Protein AF-A0AAV3HS51-F1 (afdb_monomer_lite)

Secondary structure (DSSP, 8-state):
--HHHHHHHHSSSSPPPHHHHHHHHHHHTTSS---GGGTT-EEETTTTEEE-TTS-EE-HHHHHHHHHHHHHHHHHHHHH---SSPPP-PPPPPPPSSSSGGG-SPPP---GGG---

pLDDT: mean 76.52, std 11.79, range [48.28, 93.56]

Structure (mmCIF, N/CA/C/O backbone):
data_AF-A0AAV3HS51-F1
#
_entry.id   AF-A0AAV3HS51-F1
#
loop_
_atom_site.group_PDB
_atom_site.id
_atom_site.type_symbol
_atom_site.label_atom_id
_atom_site.label_alt_id
_atom_site.label_comp_id
_atom_site.label_asym_id
_atom_site.label_entity_id
_atom_site.label_seq_id
_atom_site.pdbx_PDB_ins_code
_atom_site.Cartn_x
_atom_site.Cartn_y
_atom_site.Cartn_z
_atom_site.occupancy
_atom_site.B_iso_or_equiv
_atom_site.auth_seq_id
_atom_site.auth_comp_id
_atom_site.auth_asym_id
_atom_site.auth_atom_id
_atom_site.pdbx_PDB_model_num
ATOM 1 N N . MET A 1 1 ? 5.947 -5.827 -21.860 1.00 58.22 1 MET A N 1
ATOM 2 C CA . MET A 1 1 ? 6.726 -7.041 -22.194 1.00 58.22 1 MET A CA 1
ATOM 3 C C . MET A 1 1 ? 5.788 -8.033 -22.849 1.00 58.22 1 MET A C 1
ATOM 5 O O . MET A 1 1 ? 4.728 -8.274 -22.288 1.00 58.22 1 MET A O 1
ATOM 9 N N . SER A 1 2 ? 6.119 -8.559 -24.026 1.00 73.75 2 SER A N 1
ATOM 10 C CA . SER A 1 2 ? 5.276 -9.558 -24.689 1.00 73.75 2 SER A CA 1
ATOM 11 C C . SER A 1 2 ? 5.680 -10.971 -24.243 1.00 73.75 2 SER A C 1
ATOM 13 O O . SER A 1 2 ? 6.845 -11.227 -23.932 1.00 73.75 2 SER A O 1
ATOM 15 N N . LYS A 1 3 ? 4.716 -11.901 -24.206 1.00 71.94 3 LYS A N 1
ATOM 16 C CA . LYS A 1 3 ? 4.942 -13.328 -23.895 1.00 71.94 3 LYS A CA 1
ATOM 17 C C . LYS A 1 3 ? 6.115 -13.955 -24.689 1.00 71.94 3 LYS A C 1
ATOM 19 O O . LYS A 1 3 ? 6.907 -14.660 -24.066 1.00 71.94 3 LYS A O 1
ATOM 24 N N . PRO A 1 4 ? 6.279 -13.665 -26.000 1.00 82.19 4 PRO A N 1
ATOM 25 C CA . PRO A 1 4 ? 7.394 -14.158 -26.816 1.00 82.19 4 PRO A CA 1
ATOM 26 C C . PRO A 1 4 ? 8.779 -13.687 -26.355 1.00 82.19 4 PRO A C 1
ATOM 28 O O . PRO A 1 4 ? 9.752 -14.423 -26.460 1.00 82.19 4 PRO A O 1
ATOM 31 N N . THR A 1 5 ? 8.894 -12.459 -25.841 1.00 75.56 5 THR A N 1
ATOM 32 C CA . THR A 1 5 ? 10.181 -11.928 -25.361 1.00 75.56 5 THR A CA 1
ATOM 33 C C . THR A 1 5 ? 10.654 -12.664 -24.112 1.00 75.56 5 THR A C 1
ATOM 35 O O . THR A 1 5 ? 11.838 -12.942 -23.980 1.00 75.56 5 THR A O 1
ATOM 38 N N . ILE A 1 6 ? 9.727 -13.023 -23.220 1.00 71.44 6 ILE A N 1
ATOM 39 C CA . ILE A 1 6 ? 10.040 -13.772 -21.996 1.00 71.44 6 ILE A CA 1
ATOM 40 C C . ILE A 1 6 ? 10.466 -15.205 -22.336 1.00 71.44 6 ILE A C 1
ATOM 42 O O . ILE A 1 6 ? 11.397 -15.722 -21.736 1.00 71.44 6 ILE A O 1
ATOM 46 N N . THR A 1 7 ? 9.822 -15.841 -23.316 1.00 80.12 7 THR A N 1
ATOM 47 C CA . THR A 1 7 ? 10.186 -17.204 -23.744 1.00 80.12 7 THR A CA 1
ATOM 48 C C . THR A 1 7 ? 11.588 -17.248 -24.344 1.00 80.12 7 THR A C 1
ATOM 50 O O . THR A 1 7 ? 12.381 -18.077 -23.916 1.00 80.12 7 THR A O 1
ATOM 53 N N . ARG A 1 8 ? 11.933 -16.277 -25.202 1.00 81.81 8 ARG A N 1
ATOM 54 C CA . ARG A 1 8 ? 13.279 -16.139 -25.794 1.00 81.81 8 ARG A CA 1
ATOM 55 C C . ARG A 1 8 ? 14.405 -15.882 -24.786 1.00 81.81 8 ARG A C 1
ATOM 57 O O . ARG A 1 8 ? 15.582 -16.095 -25.056 1.00 81.81 8 ARG A O 1
ATOM 64 N N . TRP A 1 9 ? 14.053 -15.331 -23.632 1.00 80.88 9 TRP A N 1
ATOM 65 C CA . TRP A 1 9 ? 14.985 -15.152 -22.524 1.00 80.88 9 TRP A CA 1
ATOM 66 C C . TRP A 1 9 ? 15.202 -16.444 -21.743 1.00 80.88 9 TRP A C 1
ATOM 68 O O . TRP A 1 9 ? 16.316 -16.710 -21.309 1.00 80.88 9 TRP A O 1
ATOM 78 N N . LEU A 1 10 ? 14.144 -17.237 -21.563 1.00 76.50 10 LEU A N 1
ATOM 79 C CA . LEU A 1 10 ? 14.194 -18.494 -20.817 1.00 76.50 10 LEU A CA 1
ATOM 80 C C . LEU A 1 10 ? 14.862 -19.625 -21.608 1.00 76.50 10 LEU A C 1
ATOM 82 O O . LEU A 1 10 ? 15.508 -20.474 -21.007 1.00 76.50 10 LEU A O 1
ATOM 86 N N . ASP A 1 11 ? 14.718 -19.634 -22.933 1.00 86.12 11 ASP A N 1
ATOM 87 C CA . ASP A 1 11 ? 15.354 -20.620 -23.818 1.00 86.12 11 ASP A CA 1
ATOM 88 C C . ASP A 1 11 ? 16.793 -20.243 -24.231 1.00 86.12 11 ASP A C 1
ATOM 90 O O . ASP A 1 11 ? 17.473 -21.026 -24.892 1.00 86.12 11 ASP A O 1
ATOM 94 N N . GLY A 1 12 ? 17.270 -19.057 -23.832 1.00 82.12 12 GLY A N 1
ATOM 95 C CA . GLY A 1 12 ? 18.621 -18.570 -24.110 1.00 82.12 12 GLY A CA 1
ATOM 96 C C . GLY A 1 12 ? 18.842 -18.033 -25.527 1.00 82.12 12 GLY A C 1
ATOM 97 O O . GLY A 1 12 ? 19.973 -17.687 -25.866 1.00 82.12 12 GLY A O 1
ATOM 98 N N . THR A 1 13 ? 17.799 -17.917 -26.358 1.00 88.56 13 THR A N 1
ATOM 99 C CA . THR A 1 13 ? 17.930 -17.370 -27.723 1.00 88.56 13 THR A CA 1
ATOM 100 C C . THR A 1 13 ? 18.296 -15.889 -27.746 1.00 88.56 13 THR A C 1
ATOM 102 O O . THR A 1 13 ? 18.899 -15.419 -28.712 1.00 88.56 13 THR A O 1
ATOM 105 N N . VAL A 1 14 ? 17.942 -15.132 -26.704 1.00 85.06 14 VAL A N 1
ATOM 106 C CA . VAL A 1 14 ? 18.283 -13.711 -26.568 1.00 85.06 14 VAL A CA 1
ATOM 107 C C . VAL A 1 14 ? 18.781 -13.441 -25.146 1.00 85.06 14 VAL A C 1
ATOM 109 O O . VAL A 1 14 ? 18.141 -13.892 -24.194 1.00 85.06 14 VAL A O 1
ATOM 112 N N . PRO A 1 15 ? 19.867 -12.664 -24.960 1.00 81.25 15 PRO A N 1
ATOM 113 C CA . PRO A 1 15 ? 20.322 -12.288 -23.627 1.00 81.25 15 PRO A CA 1
ATOM 114 C C . PRO A 1 15 ? 19.222 -11.546 -22.859 1.00 81.25 15 PRO A C 1
ATOM 116 O O . PRO A 1 15 ? 18.531 -10.673 -23.400 1.00 81.25 15 PRO A O 1
ATOM 119 N N . ILE A 1 16 ? 19.065 -11.902 -21.582 1.00 81.44 16 ILE A N 1
ATOM 120 C CA . ILE A 1 16 ? 18.091 -11.278 -20.686 1.00 81.44 16 ILE A CA 1
ATOM 121 C C . ILE A 1 16 ? 18.402 -9.784 -20.585 1.00 81.44 16 ILE A C 1
ATOM 123 O O . ILE A 1 16 ? 19.555 -9.371 -20.463 1.00 81.44 16 ILE A O 1
ATOM 127 N N . ASN A 1 17 ? 17.363 -8.947 -20.624 1.00 81.69 17 ASN A N 1
ATOM 128 C CA . ASN A 1 17 ? 17.537 -7.529 -20.332 1.00 81.69 17 ASN A CA 1
ATOM 129 C C . ASN A 1 17 ? 18.096 -7.383 -18.899 1.00 81.69 17 ASN A C 1
ATOM 131 O O . ASN A 1 17 ? 17.424 -7.829 -17.967 1.00 81.69 17 ASN A O 1
ATOM 135 N N . PRO A 1 18 ? 19.240 -6.708 -18.685 1.00 80.69 18 PRO A N 1
ATOM 136 C CA . PRO A 1 18 ? 19.863 -6.583 -17.362 1.00 80.69 18 PRO A CA 1
ATOM 137 C C . PRO A 1 18 ? 18.922 -6.035 -16.276 1.00 80.69 18 PRO A C 1
ATOM 139 O O . PRO A 1 18 ? 19.025 -6.379 -15.100 1.00 80.69 18 PRO A O 1
ATOM 142 N N . MET A 1 19 ? 17.957 -5.191 -16.657 1.00 76.56 19 MET A N 1
ATOM 143 C CA . MET A 1 19 ? 16.941 -4.667 -15.743 1.00 76.56 19 MET A CA 1
ATOM 144 C C . MET A 1 19 ? 15.908 -5.733 -15.351 1.00 76.56 19 MET A C 1
ATOM 146 O O . MET A 1 19 ? 15.463 -5.773 -14.206 1.00 76.56 19 MET A O 1
ATOM 150 N N . ALA A 1 20 ? 15.548 -6.615 -16.285 1.00 75.25 20 ALA A N 1
ATOM 151 C CA . ALA A 1 20 ? 14.661 -7.742 -16.024 1.00 75.25 20 ALA A CA 1
ATOM 152 C C . ALA A 1 20 ? 15.348 -8.821 -15.180 1.00 75.25 20 ALA A C 1
ATOM 154 O O . ALA A 1 20 ? 14.719 -9.358 -14.276 1.00 75.25 20 ALA A O 1
ATOM 155 N N . GLU A 1 21 ? 16.635 -9.082 -15.412 1.00 78.12 21 GLU A N 1
ATOM 156 C CA . GLU A 1 21 ? 17.452 -9.964 -14.573 1.00 78.12 21 GLU A CA 1
ATOM 157 C C . GLU A 1 21 ? 17.515 -9.448 -13.133 1.00 78.12 21 GLU A C 1
ATOM 159 O O . GLU A 1 21 ? 17.222 -10.182 -12.193 1.00 78.12 21 GLU A O 1
ATOM 164 N N . LYS A 1 22 ? 17.778 -8.146 -12.955 1.00 76.06 22 LYS A N 1
ATOM 165 C CA . LYS A 1 22 ? 17.780 -7.507 -11.635 1.00 76.06 22 LYS A CA 1
ATOM 166 C C . LYS A 1 22 ? 16.416 -7.592 -10.945 1.00 76.06 22 LYS A C 1
ATOM 168 O O . LYS A 1 22 ? 16.357 -7.884 -9.755 1.00 76.06 22 LYS A O 1
ATOM 173 N N . LEU A 1 23 ? 15.317 -7.370 -11.670 1.00 69.38 23 LEU A N 1
ATOM 174 C CA . LEU A 1 23 ? 13.960 -7.519 -11.128 1.00 69.38 23 LEU A CA 1
ATOM 175 C C . LEU A 1 23 ? 13.628 -8.977 -10.785 1.00 69.38 23 LEU A C 1
ATOM 177 O O . LEU A 1 23 ? 12.986 -9.221 -9.765 1.00 69.38 23 LEU A O 1
ATOM 181 N N . MET A 1 24 ? 14.078 -9.941 -11.594 1.00 68.00 24 MET A N 1
ATOM 182 C CA . MET A 1 24 ? 13.931 -11.365 -11.291 1.00 68.00 24 MET A CA 1
ATOM 183 C C . MET A 1 24 ? 14.744 -11.765 -10.065 1.00 68.00 24 MET A C 1
ATOM 185 O O . MET A 1 24 ? 14.196 -12.465 -9.227 1.00 68.00 24 MET A O 1
ATOM 189 N N . LEU A 1 25 ? 15.972 -11.263 -9.906 1.00 67.19 25 LEU A N 1
ATOM 190 C CA . LEU A 1 25 ? 16.796 -11.468 -8.712 1.00 67.19 25 LEU A CA 1
ATOM 191 C C . LEU A 1 25 ? 16.141 -10.874 -7.461 1.00 67.19 25 LEU A C 1
ATOM 193 O O . LEU A 1 25 ? 16.011 -11.553 -6.451 1.00 67.19 25 LEU A O 1
ATOM 197 N N . ILE A 1 26 ? 15.660 -9.630 -7.525 1.00 65.75 26 ILE A N 1
ATOM 198 C CA . ILE A 1 26 ? 14.923 -8.986 -6.422 1.00 65.75 26 ILE A CA 1
ATOM 199 C C . ILE A 1 26 ? 13.674 -9.810 -6.064 1.00 65.75 26 ILE A C 1
ATOM 201 O O . ILE A 1 26 ? 13.380 -10.021 -4.888 1.00 65.75 26 ILE A O 1
ATOM 205 N N . LYS A 1 27 ? 12.959 -10.329 -7.068 1.00 64.56 27 LYS A N 1
ATOM 206 C CA . LYS A 1 27 ? 11.781 -11.180 -6.872 1.00 64.56 27 LYS A CA 1
ATOM 207 C C . LYS A 1 27 ? 12.119 -12.572 -6.331 1.00 64.56 27 LYS A C 1
ATOM 209 O O . LYS A 1 27 ? 11.400 -13.059 -5.464 1.00 64.56 27 LYS A O 1
ATOM 214 N N . SER A 1 28 ? 13.183 -13.219 -6.802 1.00 59.75 28 SER A N 1
ATOM 215 C CA . SER A 1 28 ? 13.601 -14.553 -6.351 1.00 59.75 28 SER A CA 1
ATOM 216 C C . SER A 1 28 ? 14.199 -14.520 -4.948 1.00 59.75 28 SER A C 1
ATOM 218 O O . SER A 1 28 ? 13.997 -15.452 -4.180 1.00 59.75 28 SER A O 1
ATOM 220 N N . LEU A 1 29 ? 14.876 -13.425 -4.592 1.00 61.41 29 LEU A N 1
ATOM 221 C CA . LEU A 1 29 ? 15.407 -13.165 -3.252 1.00 61.41 29 LEU A CA 1
ATOM 222 C C . LEU A 1 29 ? 14.325 -12.711 -2.253 1.00 61.41 29 LEU A C 1
ATOM 224 O O . LEU A 1 29 ? 14.630 -12.483 -1.088 1.00 61.41 29 LEU A O 1
ATOM 228 N N . GLY A 1 30 ? 13.066 -12.570 -2.687 1.00 51.00 30 GLY A N 1
ATOM 229 C CA . GLY A 1 30 ? 11.940 -12.225 -1.813 1.00 51.00 30 GLY A CA 1
ATOM 230 C C . GLY A 1 30 ? 11.834 -10.743 -1.438 1.00 51.00 30 GLY A C 1
ATOM 231 O O . GLY A 1 30 ? 11.005 -10.390 -0.604 1.00 51.00 30 GLY A O 1
ATOM 232 N N . TYR A 1 31 ? 12.618 -9.860 -2.067 1.00 57.69 31 TYR A N 1
ATOM 233 C CA . TYR A 1 31 ? 12.493 -8.405 -1.890 1.00 57.69 31 TYR A CA 1
ATOM 234 C C . TYR A 1 31 ? 11.231 -7.834 -2.554 1.00 57.69 31 TYR A C 1
ATOM 236 O O . TYR A 1 31 ? 10.763 -6.763 -2.175 1.00 57.69 31 TYR A O 1
ATOM 244 N N . LEU A 1 32 ? 10.661 -8.551 -3.529 1.00 58.06 32 LEU A N 1
ATOM 245 C CA . LEU A 1 32 ? 9.282 -8.357 -3.980 1.00 58.06 32 LEU A CA 1
ATOM 246 C C . LEU A 1 32 ? 8.403 -9.452 -3.361 1.00 58.06 32 LEU A C 1
ATOM 248 O O . LEU A 1 32 ? 8.800 -10.620 -3.396 1.00 58.06 32 LEU A O 1
ATOM 252 N N . PRO A 1 33 ? 7.206 -9.129 -2.841 1.00 55.56 33 PRO A N 1
ATOM 253 C CA . PRO A 1 33 ? 6.341 -10.145 -2.265 1.00 55.56 33 PRO A CA 1
ATOM 254 C C . PRO A 1 33 ? 5.901 -11.143 -3.348 1.00 55.56 33 PRO A C 1
ATOM 256 O O . PRO A 1 33 ? 5.105 -10.813 -4.223 1.00 55.56 33 PRO A O 1
ATOM 259 N N . ASN A 1 34 ? 6.386 -12.387 -3.277 1.00 57.59 34 ASN A N 1
ATOM 260 C CA . ASN A 1 34 ? 5.822 -13.531 -4.020 1.00 57.59 34 ASN A CA 1
ATOM 261 C C . ASN A 1 34 ? 4.561 -14.093 -3.346 1.00 57.59 34 ASN A C 1
ATOM 263 O O . ASN A 1 34 ? 4.070 -15.164 -3.693 1.00 57.59 34 ASN A O 1
ATOM 267 N N . ASP A 1 35 ? 4.059 -13.379 -2.350 1.00 67.69 35 ASP A N 1
ATOM 268 C CA . ASP A 1 35 ? 2.955 -13.802 -1.523 1.00 67.69 35 ASP A CA 1
ATOM 269 C C . ASP A 1 35 ? 1.626 -13.383 -2.165 1.00 67.69 35 ASP A C 1
ATOM 271 O O . ASP A 1 35 ? 1.383 -12.202 -2.428 1.00 67.69 35 ASP A O 1
ATOM 275 N N . LEU A 1 36 ? 0.754 -14.370 -2.392 1.00 71.56 36 LEU A N 1
ATOM 276 C CA . LEU A 1 36 ? -0.597 -14.206 -2.940 1.00 71.56 36 LEU A CA 1
ATOM 277 C C . LEU A 1 36 ? -1.428 -13.159 -2.186 1.00 71.56 36 LEU A C 1
ATOM 279 O O . LEU A 1 36 ? -2.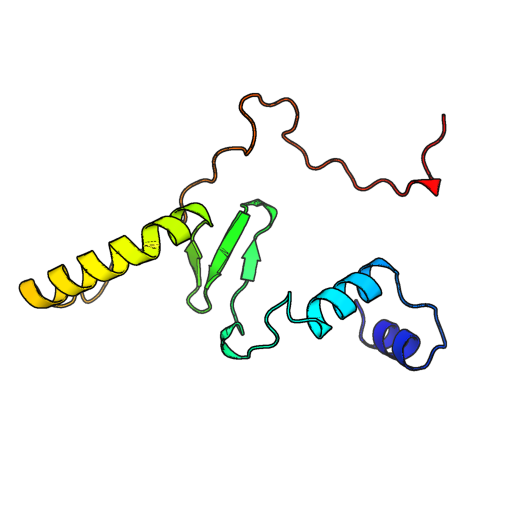325 -12.562 -2.781 1.00 71.56 36 LEU A O 1
ATOM 283 N N . ARG A 1 37 ? -1.122 -12.882 -0.912 1.00 71.50 37 ARG A N 1
ATOM 284 C CA . ARG A 1 37 ? -1.776 -11.832 -0.116 1.00 71.50 37 ARG A CA 1
ATOM 285 C C . ARG A 1 37 ? -1.587 -10.424 -0.692 1.00 71.50 37 ARG A C 1
ATOM 287 O O . ARG A 1 37 ? -2.432 -9.565 -0.461 1.00 71.50 37 ARG A O 1
ATOM 294 N N . TRP A 1 38 ? -0.534 -10.196 -1.478 1.00 71.38 38 TRP A N 1
ATOM 295 C CA . TRP A 1 38 ? -0.289 -8.928 -2.176 1.00 71.38 38 TRP A CA 1
ATOM 296 C C . TRP A 1 38 ? -1.002 -8.835 -3.529 1.00 71.38 38 TRP A C 1
ATOM 298 O O . TRP A 1 38 ? -0.960 -7.798 -4.191 1.00 71.38 38 TRP A O 1
ATOM 308 N N . SER A 1 39 ? -1.696 -9.896 -3.947 1.00 76.94 39 SER A N 1
ATOM 309 C CA . SER A 1 39 ? -2.475 -9.900 -5.181 1.00 76.94 39 SER A CA 1
ATOM 310 C C . SER A 1 39 ? -3.563 -8.819 -5.159 1.00 76.94 39 SER A C 1
ATOM 312 O O . SER A 1 39 ? -4.399 -8.754 -4.255 1.00 76.94 39 SER A O 1
ATOM 314 N N . GLY A 1 40 ? -3.561 -7.966 -6.185 1.00 78.19 40 GLY A N 1
ATOM 315 C CA . GLY A 1 40 ? -4.488 -6.841 -6.324 1.00 78.19 40 GLY A CA 1
ATOM 316 C C . GLY A 1 40 ? -4.025 -5.538 -5.671 1.00 78.19 40 GLY A C 1
ATOM 317 O O . GLY A 1 40 ? -4.655 -4.512 -5.913 1.00 78.19 40 GLY A O 1
ATOM 318 N N . PHE A 1 41 ? -2.923 -5.538 -4.913 1.00 83.50 41 PHE A N 1
ATOM 319 C CA . PHE A 1 41 ? -2.267 -4.293 -4.515 1.00 83.50 41 PHE A CA 1
ATOM 320 C C . PHE A 1 41 ? -1.502 -3.698 -5.701 1.00 83.50 41 PHE A C 1
ATOM 322 O O . PHE A 1 41 ? -0.919 -4.418 -6.514 1.00 83.50 41 PHE A O 1
ATOM 329 N N . ARG A 1 42 ? -1.503 -2.369 -5.809 1.00 82.12 42 ARG A N 1
ATOM 330 C CA . ARG A 1 42 ? -0.800 -1.617 -6.857 1.00 82.12 42 ARG A CA 1
ATOM 331 C C . ARG A 1 42 ? 0.034 -0.510 -6.224 1.00 82.12 42 ARG A C 1
ATOM 333 O O . ARG A 1 42 ? -0.335 0.025 -5.187 1.00 82.12 42 ARG A O 1
ATOM 340 N N . VAL A 1 43 ? 1.135 -0.135 -6.865 1.00 81.75 43 VAL A N 1
ATOM 341 C CA . VAL A 1 43 ? 1.955 1.012 -6.452 1.00 81.75 43 VAL A CA 1
ATOM 342 C C . VAL A 1 43 ? 1.851 2.087 -7.526 1.00 81.75 43 VAL A C 1
ATOM 344 O O . VAL A 1 43 ? 2.075 1.813 -8.704 1.00 81.75 43 VAL A O 1
ATOM 347 N N . CYS A 1 44 ? 1.496 3.311 -7.134 1.00 79.06 44 CYS A N 1
ATOM 348 C CA . CYS A 1 44 ? 1.521 4.466 -8.026 1.00 79.06 44 CYS A CA 1
ATOM 349 C C . CYS A 1 44 ? 2.810 5.252 -7.784 1.00 79.06 44 CYS A C 1
ATOM 351 O O . CYS A 1 44 ? 2.874 6.093 -6.889 1.00 79.06 44 CYS A O 1
ATOM 353 N N . GLU A 1 45 ? 3.833 4.997 -8.599 1.00 72.31 45 GLU A N 1
ATOM 354 C CA . GLU A 1 45 ? 5.156 5.621 -8.449 1.00 72.31 45 GLU A CA 1
ATOM 355 C C . GLU A 1 45 ? 5.107 7.152 -8.555 1.00 72.31 45 GLU A C 1
ATOM 357 O O . GLU A 1 45 ? 5.773 7.842 -7.791 1.00 72.31 45 GLU A O 1
ATOM 362 N N . LYS A 1 46 ? 4.251 7.700 -9.433 1.00 77.56 46 LYS A N 1
ATOM 363 C CA . LYS A 1 46 ? 4.101 9.157 -9.614 1.00 77.56 46 LYS A CA 1
ATOM 364 C C . LYS A 1 46 ? 3.643 9.880 -8.346 1.00 77.56 46 LYS A C 1
ATOM 366 O O . LYS A 1 46 ? 4.031 11.019 -8.122 1.00 77.56 46 LYS A O 1
ATOM 371 N N . ARG A 1 47 ? 2.788 9.232 -7.552 1.00 78.31 47 ARG A N 1
ATOM 372 C CA . ARG A 1 47 ? 2.217 9.779 -6.309 1.00 78.31 47 ARG A CA 1
ATOM 373 C C . ARG A 1 47 ? 2.901 9.209 -5.059 1.00 78.31 47 ARG A C 1
ATOM 375 O O . ARG A 1 47 ? 2.642 9.680 -3.956 1.00 78.31 47 ARG A O 1
ATOM 382 N N . ALA A 1 48 ? 3.776 8.216 -5.231 1.00 80.94 48 ALA A N 1
ATOM 383 C CA . ALA A 1 48 ? 4.407 7.435 -4.171 1.00 80.94 48 ALA A CA 1
ATOM 384 C C . ALA A 1 48 ? 3.394 6.852 -3.158 1.00 80.94 48 ALA A C 1
ATOM 386 O O . ALA A 1 48 ? 3.581 6.949 -1.948 1.00 80.94 48 ALA A O 1
ATOM 387 N N . ILE A 1 49 ? 2.307 6.253 -3.655 1.00 84.12 49 ILE A N 1
ATOM 388 C CA . ILE A 1 49 ? 1.243 5.649 -2.829 1.00 84.12 49 ILE A CA 1
ATOM 389 C C . ILE A 1 49 ? 1.049 4.166 -3.143 1.00 84.12 49 ILE A C 1
ATOM 391 O O . ILE A 1 49 ? 1.333 3.707 -4.256 1.00 84.12 49 ILE A O 1
ATOM 395 N N . ILE A 1 50 ? 0.511 3.437 -2.169 1.00 86.31 50 ILE A N 1
ATOM 396 C CA . ILE A 1 50 ? 0.048 2.059 -2.314 1.00 86.31 50 ILE A CA 1
ATOM 397 C C . ILE A 1 50 ? -1.478 2.083 -2.428 1.00 86.31 50 ILE A C 1
ATOM 399 O O . ILE A 1 50 ? -2.168 2.717 -1.633 1.00 86.31 50 ILE A O 1
ATOM 403 N N . ILE A 1 51 ? -1.993 1.391 -3.437 1.00 87.81 51 ILE A N 1
ATOM 404 C CA . ILE A 1 51 ? -3.417 1.200 -3.696 1.00 87.81 51 ILE A CA 1
ATOM 405 C C . ILE A 1 51 ? -3.753 -0.237 -3.308 1.00 87.81 51 ILE A C 1
ATOM 407 O O . ILE A 1 51 ? -3.117 -1.183 -3.779 1.00 87.81 51 ILE A O 1
ATOM 411 N N . THR A 1 52 ? -4.737 -0.412 -2.437 1.00 87.88 52 THR A N 1
ATOM 412 C CA . THR A 1 52 ? -5.181 -1.730 -1.984 1.00 87.88 52 THR A CA 1
ATOM 413 C C . THR A 1 52 ? -6.060 -2.417 -3.021 1.00 87.88 52 THR A C 1
ATOM 415 O O . THR A 1 52 ? -6.578 -1.800 -3.952 1.00 87.88 52 THR A O 1
ATOM 418 N N . ARG A 1 53 ? -6.324 -3.709 -2.806 1.00 86.94 53 ARG A N 1
ATOM 419 C CA . ARG A 1 53 ? -7.317 -4.459 -3.587 1.00 86.94 53 ARG A CA 1
ATOM 420 C C . ARG A 1 53 ? -8.711 -3.809 -3.579 1.00 86.94 53 ARG A C 1
ATOM 422 O O . ARG A 1 53 ? -9.456 -3.971 -4.537 1.00 86.94 53 ARG A O 1
ATOM 429 N N . SER A 1 54 ? -9.065 -3.101 -2.507 1.00 86.12 54 SER A N 1
ATOM 430 C CA . SER A 1 54 ? -10.347 -2.402 -2.362 1.00 86.12 54 SER A CA 1
ATOM 431 C C . SER A 1 54 ? -10.309 -0.963 -2.892 1.00 86.12 54 SER A C 1
ATOM 433 O O . SER A 1 54 ? -11.142 -0.160 -2.484 1.00 86.12 54 SER A O 1
ATOM 435 N N . ASP A 1 55 ? -9.303 -0.620 -3.701 1.00 86.56 55 ASP A N 1
ATOM 436 C CA . ASP A 1 55 ? -9.082 0.713 -4.274 1.00 86.56 55 ASP A CA 1
ATOM 437 C C . ASP A 1 55 ? -8.962 1.839 -3.231 1.00 86.56 55 ASP A C 1
ATOM 439 O O . ASP A 1 55 ? -9.218 3.008 -3.503 1.00 86.56 55 ASP A O 1
ATOM 443 N N . ARG A 1 56 ? -8.554 1.485 -2.004 1.00 88.12 56 ARG A N 1
ATOM 444 C CA . ARG A 1 56 ? -8.187 2.466 -0.979 1.00 88.12 56 ARG A CA 1
ATOM 445 C C . ARG A 1 56 ? -6.719 2.813 -1.137 1.00 88.12 56 ARG A C 1
ATOM 447 O O . ARG A 1 56 ? -5.912 1.962 -1.504 1.00 88.12 56 ARG A O 1
ATOM 454 N N . GLU A 1 57 ? -6.373 4.049 -0.829 1.00 89.88 57 GLU A N 1
ATOM 455 C CA . GLU A 1 57 ? -5.021 4.557 -1.009 1.00 89.88 57 GLU A CA 1
ATOM 456 C C . GLU A 1 57 ? -4.388 4.864 0.346 1.00 89.88 57 GLU A C 1
ATOM 458 O O . GLU A 1 57 ? -5.055 5.388 1.237 1.00 89.88 57 GLU A O 1
ATOM 463 N N . PHE A 1 58 ? -3.096 4.577 0.485 1.00 87.00 58 PHE A N 1
ATOM 464 C CA . PHE A 1 58 ? -2.292 5.106 1.581 1.00 87.00 58 PHE A CA 1
ATOM 465 C C . PHE A 1 58 ? -0.851 5.381 1.142 1.00 87.00 58 PHE A C 1
ATOM 467 O O . PHE A 1 58 ? -0.267 4.697 0.296 1.00 87.00 58 PHE A O 1
ATOM 474 N N . SER A 1 59 ? -0.274 6.413 1.735 1.00 86.38 59 SER A N 1
ATOM 475 C CA . SER A 1 59 ? 1.127 6.792 1.614 1.00 86.38 59 SER A CA 1
ATOM 476 C C . SER A 1 59 ? 2.009 5.995 2.590 1.00 86.38 59 SER A C 1
ATOM 478 O O . SER A 1 59 ? 1.534 5.537 3.633 1.00 86.38 59 SER A O 1
ATOM 480 N N . PRO A 1 60 ? 3.320 5.861 2.322 1.00 82.50 60 PRO A N 1
ATOM 481 C CA . PRO A 1 60 ? 4.259 5.260 3.272 1.00 82.50 60 PRO A CA 1
ATOM 482 C C . PRO A 1 60 ? 4.253 5.938 4.651 1.00 82.50 60 PRO A C 1
ATOM 484 O O . PRO A 1 60 ? 4.414 5.273 5.666 1.00 82.50 60 PRO A O 1
ATOM 487 N N . LYS A 1 61 ? 4.004 7.250 4.709 1.00 82.56 61 LYS A N 1
ATOM 488 C CA . LYS A 1 61 ? 3.917 7.984 5.977 1.00 82.56 61 LYS A CA 1
ATOM 489 C C . LYS A 1 61 ? 2.680 7.601 6.796 1.00 82.56 61 LYS A C 1
ATOM 491 O O . LYS A 1 61 ? 2.737 7.542 8.020 1.00 82.56 61 LYS A O 1
ATOM 496 N N . GLU A 1 62 ? 1.562 7.328 6.128 1.00 83.25 62 GLU A N 1
ATOM 497 C CA . GLU A 1 62 ? 0.352 6.825 6.789 1.00 83.25 62 GLU A CA 1
ATOM 498 C C . GLU A 1 62 ? 0.555 5.403 7.325 1.00 83.25 62 GLU A C 1
ATOM 500 O O . GLU A 1 62 ? 0.014 5.080 8.378 1.00 83.25 62 GLU A O 1
ATOM 505 N N . LEU A 1 63 ? 1.395 4.580 6.682 1.00 81.62 63 LEU A N 1
ATOM 506 C CA . LEU A 1 63 ? 1.758 3.255 7.201 1.00 81.62 63 LEU A CA 1
ATOM 507 C C . LEU A 1 63 ? 2.513 3.312 8.531 1.00 81.62 63 LEU A C 1
ATOM 509 O O . LEU A 1 63 ? 2.258 2.479 9.395 1.00 81.62 63 LEU A O 1
ATOM 513 N N . GLU A 1 64 ? 3.405 4.287 8.724 1.00 81.19 64 GLU A N 1
ATOM 514 C CA . GLU A 1 64 ? 4.112 4.457 10.004 1.00 81.19 64 GLU A CA 1
ATOM 515 C C . GLU A 1 64 ? 3.135 4.736 11.153 1.00 81.19 64 GLU A C 1
ATOM 517 O O . GLU A 1 64 ? 3.292 4.222 12.258 1.00 81.19 64 GLU A O 1
ATOM 522 N N . SER A 1 65 ? 2.086 5.515 10.877 1.00 83.94 65 SER A N 1
ATOM 523 C CA . SER A 1 65 ? 1.050 5.856 11.862 1.00 83.94 65 SER A CA 1
ATOM 524 C C . SER A 1 65 ? -0.058 4.800 11.966 1.00 83.94 65 SER A C 1
ATOM 526 O O . SER A 1 65 ? -0.843 4.819 12.913 1.00 83.94 65 SER A O 1
ATOM 528 N N . PHE A 1 66 ? -0.124 3.858 11.021 1.00 86.00 66 PHE A N 1
ATOM 529 C CA . PHE A 1 66 ? -1.226 2.904 10.897 1.00 86.00 66 PHE A CA 1
ATOM 530 C C . PHE A 1 66 ? -1.381 2.007 12.123 1.00 86.00 66 PHE A C 1
ATOM 532 O O . PHE A 1 66 ? -2.505 1.695 12.511 1.00 86.00 66 PHE A O 1
ATOM 539 N N . VAL A 1 67 ? -0.271 1.594 12.743 1.00 83.56 67 VAL A N 1
ATOM 540 C CA . VAL A 1 67 ? -0.317 0.724 13.929 1.00 83.56 67 VAL A CA 1
ATOM 541 C C . VAL A 1 67 ? -1.062 1.417 15.069 1.00 83.56 67 VAL A C 1
ATOM 543 O O . VAL A 1 67 ? -1.973 0.826 15.642 1.00 83.56 67 VAL A O 1
ATOM 546 N N . PHE A 1 68 ? -0.750 2.690 15.322 1.00 87.88 68 PHE A N 1
ATOM 547 C CA . PHE A 1 68 ? -1.420 3.489 16.347 1.00 87.88 68 PHE A CA 1
ATOM 548 C C . PHE A 1 68 ? -2.899 3.700 16.022 1.00 87.88 68 PHE A C 1
ATOM 550 O O . PHE A 1 68 ? -3.757 3.444 16.862 1.00 87.88 68 PHE A O 1
ATOM 557 N N . TRP A 1 69 ? -3.214 4.072 14.779 1.00 88.19 69 TRP A N 1
ATOM 558 C CA . TRP A 1 69 ? -4.603 4.269 14.353 1.00 88.19 69 TRP A CA 1
ATOM 559 C C . TRP A 1 69 ? -5.439 2.999 14.451 1.00 88.19 69 TRP A C 1
ATOM 561 O O . TRP A 1 69 ? -6.612 3.063 14.805 1.00 88.19 69 TRP A O 1
ATOM 571 N N . ARG A 1 70 ? -4.857 1.835 14.149 1.00 90.31 70 ARG A N 1
ATOM 572 C CA . ARG A 1 70 ? -5.537 0.546 14.294 1.00 9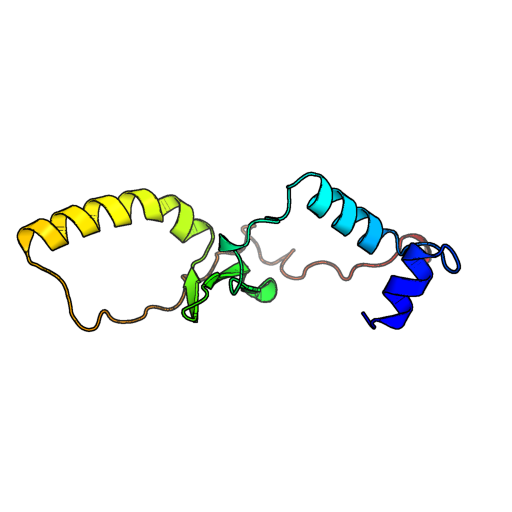0.31 70 ARG A CA 1
ATOM 573 C C . ARG A 1 70 ? -5.917 0.291 15.750 1.00 90.31 70 ARG A C 1
ATOM 575 O O . ARG A 1 70 ? -7.021 -0.188 16.007 1.00 90.31 70 ARG A O 1
ATOM 582 N N . ASP A 1 71 ? -5.005 0.572 16.672 1.00 91.75 71 ASP A N 1
ATOM 583 C CA . ASP A 1 71 ? -5.203 0.302 18.094 1.00 91.75 71 ASP A CA 1
ATOM 584 C C . ASP A 1 71 ? -6.238 1.269 18.693 1.00 91.75 71 ASP A C 1
ATOM 586 O O . ASP A 1 71 ? -7.192 0.820 19.331 1.00 91.75 71 ASP A O 1
ATOM 590 N N . GLU A 1 72 ? -6.149 2.564 18.374 1.00 92.06 72 GLU A N 1
ATOM 591 C CA . GLU A 1 72 ? -7.174 3.558 18.730 1.00 92.06 72 GLU A CA 1
ATOM 592 C C . GLU A 1 72 ? -8.546 3.206 18.137 1.00 92.06 72 GLU A C 1
ATOM 594 O O . GLU A 1 72 ? -9.558 3.218 18.840 1.00 92.06 72 GLU A O 1
ATOM 599 N N . HIS A 1 73 ? -8.596 2.839 16.853 1.00 90.75 73 HIS A N 1
ATOM 600 C CA . HIS A 1 73 ? -9.838 2.466 16.179 1.00 90.75 73 HIS A CA 1
ATOM 601 C C . HIS A 1 73 ? -10.496 1.246 16.829 1.00 90.75 73 HIS A C 1
ATOM 603 O O . HIS A 1 73 ? -11.712 1.241 17.003 1.00 90.75 73 HIS A O 1
ATOM 609 N N . ARG A 1 74 ? -9.726 0.218 17.218 1.00 91.25 74 ARG A N 1
ATOM 610 C CA . ARG A 1 74 ? -10.276 -0.937 17.951 1.00 91.25 74 ARG A CA 1
ATOM 611 C C . ARG A 1 74 ? -10.940 -0.501 19.251 1.00 91.25 74 ARG A C 1
ATOM 613 O O . ARG A 1 74 ? -12.080 -0.881 19.490 1.00 91.25 74 ARG A O 1
ATOM 620 N N . GLN A 1 75 ? -10.275 0.351 20.028 1.00 92.75 75 GLN A N 1
ATOM 621 C CA . GLN A 1 75 ? -10.827 0.848 21.286 1.00 92.75 75 GLN A 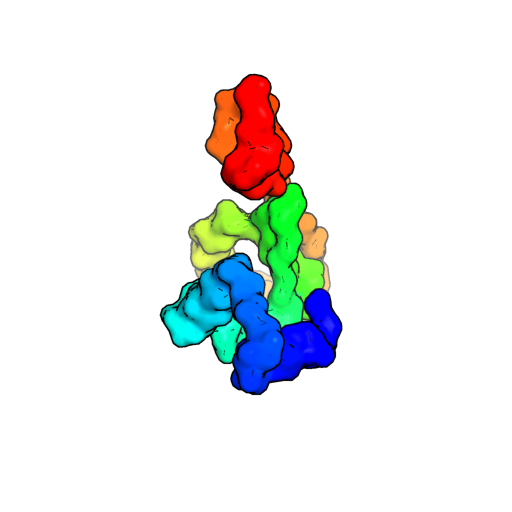CA 1
ATOM 622 C C . GLN A 1 75 ? -12.096 1.693 21.078 1.00 92.75 75 GLN A C 1
ATOM 624 O O . GLN A 1 75 ? -13.033 1.622 21.873 1.00 92.75 75 GLN A O 1
ATOM 629 N N . LEU A 1 76 ? -12.147 2.501 20.016 1.00 92.94 76 LEU A N 1
ATOM 630 C CA . LEU A 1 76 ? -13.338 3.279 19.671 1.00 92.94 76 LEU A CA 1
ATOM 631 C C . LEU A 1 76 ? -14.502 2.379 19.249 1.00 92.94 76 LEU A C 1
ATOM 633 O O . LEU A 1 76 ? -15.620 2.591 19.708 1.00 92.94 76 LEU A O 1
ATOM 637 N N . VAL A 1 77 ? -14.242 1.357 18.434 1.00 92.88 77 VAL A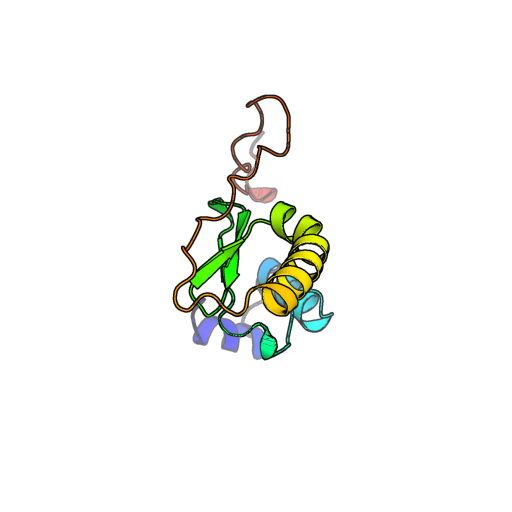 N 1
ATOM 638 C CA . VAL A 1 77 ? -15.260 0.380 18.022 1.00 92.88 77 VAL A CA 1
ATOM 639 C C . VAL A 1 77 ? -15.798 -0.404 19.219 1.00 92.88 77 VAL A C 1
ATOM 641 O O . VAL A 1 77 ? -17.004 -0.600 19.314 1.00 92.88 77 VAL A O 1
ATOM 644 N N . GLU A 1 78 ? -14.942 -0.806 20.160 1.00 92.81 78 GLU A N 1
ATOM 645 C CA . GLU A 1 78 ? -15.373 -1.474 21.397 1.00 92.81 78 GLU A CA 1
ATOM 646 C C . GLU A 1 78 ? -16.312 -0.597 22.239 1.00 92.81 78 GLU A C 1
ATOM 648 O O . GLU A 1 78 ? -17.247 -1.106 22.853 1.00 92.81 78 GLU A O 1
ATOM 653 N N . LYS A 1 79 ? -16.086 0.723 22.259 1.00 93.56 79 LYS A N 1
ATOM 654 C CA . LYS A 1 79 ? -16.888 1.672 23.047 1.00 93.56 79 LYS A CA 1
ATOM 655 C C . LYS A 1 79 ? -18.170 2.131 22.354 1.00 93.56 79 LYS A C 1
ATOM 657 O O . LYS A 1 79 ? -19.172 2.342 23.030 1.00 93.56 79 LYS A O 1
ATOM 662 N N . PHE A 1 80 ? -18.126 2.348 21.042 1.00 93.44 80 PHE A N 1
ATOM 663 C CA . PHE A 1 80 ? -19.173 3.061 20.299 1.00 93.44 80 PHE A CA 1
ATOM 664 C C . PHE A 1 80 ? -19.802 2.239 19.166 1.00 93.44 80 PHE A C 1
ATOM 666 O O . PHE A 1 80 ? -20.774 2.687 18.561 1.00 93.44 80 PHE A O 1
ATOM 673 N N . GLY A 1 81 ? -19.286 1.039 18.891 1.00 92.25 81 GLY A N 1
ATOM 674 C CA . GLY A 1 81 ? -19.741 0.180 17.801 1.00 92.25 81 GLY A CA 1
ATOM 675 C C . GLY A 1 81 ? -19.102 0.503 16.446 1.00 92.25 81 GLY A C 1
ATOM 676 O O . GLY A 1 81 ? -18.232 1.366 16.313 1.00 92.25 81 GLY A O 1
ATOM 677 N N . HIS A 1 82 ? -19.519 -0.242 15.421 1.00 89.88 82 HIS A N 1
ATOM 678 C CA . HIS A 1 82 ? -19.049 -0.065 14.047 1.00 89.88 82 HIS A CA 1
ATOM 679 C C . HIS A 1 82 ? -19.815 1.044 13.316 1.00 89.88 82 HIS A C 1
ATOM 681 O O . HIS A 1 82 ? -21.000 1.261 13.547 1.00 89.88 82 HIS A O 1
ATOM 687 N N . ILE A 1 83 ? -19.132 1.709 12.381 1.00 89.94 83 ILE A N 1
ATOM 688 C CA . ILE A 1 83 ? -19.740 2.657 11.442 1.00 89.94 83 ILE A CA 1
ATOM 689 C C . ILE A 1 83 ? -20.025 1.909 10.135 1.00 89.94 83 ILE A C 1
ATOM 691 O O . ILE A 1 83 ? -19.093 1.379 9.530 1.00 89.94 83 ILE A O 1
ATOM 695 N N . ASP A 1 84 ? -21.279 1.905 9.676 1.00 82.69 84 ASP A N 1
ATOM 696 C CA . ASP A 1 84 ? -21.703 1.132 8.495 1.00 82.69 84 ASP A CA 1
ATOM 697 C C . ASP A 1 84 ? -21.040 1.594 7.188 1.00 82.69 84 ASP A C 1
ATOM 699 O O . ASP A 1 84 ? -20.669 0.780 6.341 1.00 82.69 84 ASP A O 1
ATOM 703 N N . GLN A 1 85 ? -20.873 2.907 7.007 1.00 83.38 85 GLN A N 1
ATOM 704 C CA . GLN A 1 85 ? -20.309 3.490 5.785 1.00 83.38 85 GLN A CA 1
ATOM 705 C C . GLN A 1 85 ? -19.249 4.545 6.115 1.00 83.38 85 GLN A C 1
ATOM 707 O O . GLN A 1 85 ? -19.520 5.749 6.079 1.00 83.38 85 GLN A O 1
ATOM 712 N N . PRO A 1 86 ? -18.016 4.123 6.451 1.00 84.94 86 PRO A N 1
ATOM 713 C CA . PRO A 1 86 ? -16.945 5.057 6.748 1.00 84.94 86 PRO A CA 1
ATOM 714 C C . PRO A 1 86 ? -16.558 5.840 5.491 1.00 84.94 86 PRO A C 1
ATOM 716 O O . PRO A 1 86 ? -16.330 5.268 4.420 1.00 84.94 86 PRO A O 1
ATOM 719 N N . LYS A 1 87 ? -16.429 7.161 5.643 1.00 87.06 87 LYS A N 1
ATOM 720 C CA . LYS A 1 87 ? -15.981 8.060 4.577 1.00 87.06 87 LYS A CA 1
ATOM 721 C C . LYS A 1 87 ? -14.617 7.618 4.038 1.00 87.06 87 LYS A C 1
ATOM 723 O O . LYS A 1 87 ? -13.710 7.270 4.795 1.00 87.06 87 LYS A O 1
ATOM 728 N N . VAL A 1 88 ? -14.468 7.641 2.716 1.00 84.50 88 VAL A N 1
ATOM 729 C CA . VAL A 1 88 ? -13.181 7.397 2.057 1.00 84.50 88 VAL A CA 1
ATOM 730 C C . VAL A 1 88 ? -12.412 8.711 2.007 1.00 84.50 88 VAL A C 1
ATOM 732 O O . VAL A 1 88 ? -12.923 9.719 1.519 1.00 84.50 88 VAL A O 1
ATOM 735 N N . TYR A 1 89 ? -11.190 8.692 2.525 1.00 84.19 89 TYR A N 1
ATOM 736 C CA . TYR A 1 89 ? -10.254 9.802 2.422 1.00 84.19 89 TYR A CA 1
ATOM 737 C C . TYR A 1 89 ? -9.168 9.430 1.407 1.00 84.19 89 TYR A C 1
ATOM 739 O O . TYR A 1 89 ? -8.715 8.282 1.420 1.00 84.19 89 TYR A O 1
ATOM 747 N N . PRO A 1 90 ? -8.771 10.351 0.512 1.00 85.38 90 PRO A N 1
ATOM 748 C CA . PRO A 1 90 ? -7.632 10.118 -0.368 1.00 85.38 90 PRO A CA 1
ATOM 749 C C . PRO A 1 90 ? -6.340 10.042 0.454 1.00 85.38 90 PRO A C 1
ATOM 751 O O . PRO A 1 90 ? -6.253 10.651 1.524 1.00 85.38 90 PRO A O 1
ATOM 754 N N . ALA A 1 91 ? -5.335 9.329 -0.062 1.00 85.06 91 ALA A N 1
ATOM 755 C CA . ALA A 1 91 ? -4.026 9.263 0.585 1.00 85.06 91 ALA A CA 1
ATOM 756 C C . ALA A 1 91 ? -3.438 10.664 0.761 1.00 85.06 91 ALA A C 1
ATOM 758 O O . ALA A 1 91 ? -3.510 11.500 -0.149 1.00 85.06 91 ALA A O 1
ATOM 759 N N . LYS A 1 92 ? -2.817 10.904 1.918 1.00 83.88 92 LYS A N 1
ATOM 760 C CA . LYS A 1 92 ? -2.134 12.167 2.184 1.00 83.88 92 LYS A CA 1
ATOM 761 C C . LYS A 1 92 ? -1.066 12.432 1.127 1.00 83.88 92 LYS A C 1
ATOM 763 O O . LYS A 1 92 ? -0.297 11.543 0.757 1.00 83.88 92 LYS A O 1
ATOM 768 N N . GLU A 1 93 ? -0.994 13.679 0.669 1.00 80.00 93 GLU A N 1
ATOM 769 C CA . GLU A 1 93 ? 0.060 14.086 -0.251 1.00 80.00 93 GLU A CA 1
ATOM 770 C C . GLU A 1 93 ? 1.433 13.880 0.391 1.00 80.00 93 GLU A C 1
ATOM 772 O O . GLU A 1 93 ? 1.725 14.365 1.492 1.00 80.00 93 GLU A O 1
ATOM 777 N N . ASN A 1 94 ? 2.286 13.143 -0.318 1.00 78.06 94 ASN A N 1
ATOM 778 C CA . ASN A 1 94 ? 3.667 12.976 0.084 1.00 78.06 94 ASN A CA 1
ATOM 779 C C . ASN A 1 94 ? 4.398 14.302 -0.099 1.00 78.06 94 ASN A C 1
ATOM 781 O O . ASN A 1 94 ? 4.470 14.850 -1.199 1.00 78.06 94 ASN A O 1
ATOM 785 N N . VAL A 1 95 ? 4.976 14.798 0.993 1.00 73.44 95 VAL A N 1
ATOM 786 C CA . VAL A 1 95 ? 5.884 15.941 0.928 1.00 73.44 95 VAL A CA 1
ATOM 787 C C . VAL A 1 95 ? 7.102 15.528 0.109 1.00 73.44 95 VAL A C 1
ATOM 789 O O . VAL A 1 95 ? 7.569 14.391 0.212 1.00 73.44 95 VAL A O 1
ATOM 792 N N . LEU A 1 96 ? 7.625 16.452 -0.696 1.00 68.75 96 LEU A N 1
ATOM 793 C CA . LEU A 1 96 ? 8.842 16.204 -1.456 1.00 68.75 96 LEU A CA 1
ATOM 794 C C . LEU A 1 96 ? 9.971 15.733 -0.517 1.00 68.75 96 LEU A C 1
ATOM 796 O O . LEU A 1 96 ? 10.147 16.318 0.555 1.00 68.75 96 LEU A O 1
ATOM 800 N N . PRO A 1 97 ? 10.765 14.721 -0.920 1.00 63.06 97 PRO A N 1
ATOM 801 C CA . PRO A 1 97 ? 11.825 14.167 -0.076 1.00 63.06 97 PRO A CA 1
ATOM 802 C C . PRO A 1 97 ? 12.889 15.198 0.338 1.00 63.06 97 PRO A C 1
ATOM 804 O O . PRO A 1 97 ? 13.588 15.003 1.328 1.00 63.06 97 PRO A O 1
ATOM 807 N N . PHE A 1 98 ? 13.024 16.297 -0.413 1.00 69.06 98 PHE A N 1
ATOM 808 C CA . PHE A 1 98 ? 14.021 17.340 -0.188 1.00 69.06 98 PHE A CA 1
ATOM 809 C C . PHE A 1 98 ? 13.347 18.707 -0.027 1.00 69.06 98 PHE A C 1
ATOM 811 O O . PHE A 1 98 ? 12.462 19.073 -0.803 1.00 69.06 98 PHE A O 1
ATOM 818 N N . ARG A 1 99 ? 13.801 19.496 0.955 1.00 56.38 99 ARG A N 1
ATOM 819 C CA . ARG A 1 99 ? 13.422 20.910 1.080 1.00 56.38 9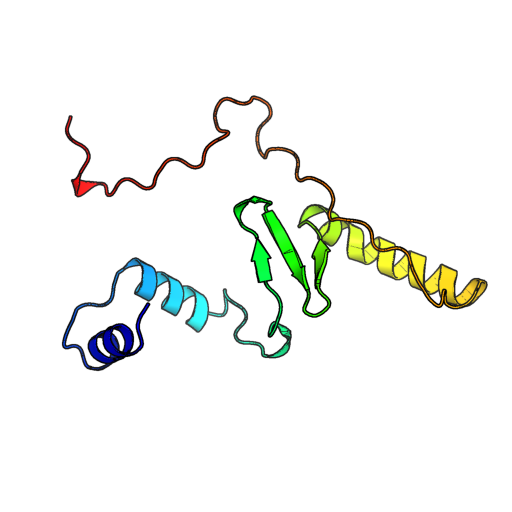9 ARG A CA 1
ATOM 820 C C . ARG A 1 99 ? 14.162 21.708 0.000 1.00 56.38 99 ARG A C 1
ATOM 822 O O . ARG A 1 99 ? 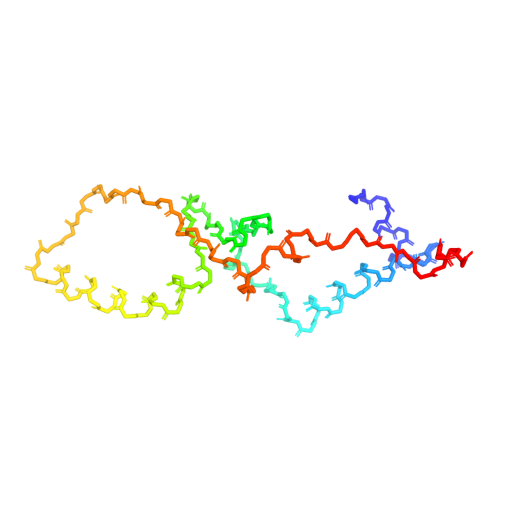15.368 21.900 0.102 1.00 56.38 99 ARG A O 1
ATOM 829 N N . GLY A 1 100 ? 13.441 22.138 -1.034 1.00 58.84 100 GLY A N 1
ATOM 830 C CA . GLY A 1 100 ? 13.976 22.923 -2.153 1.00 58.84 100 GLY A CA 1
ATOM 831 C C . GLY A 1 100 ? 13.751 22.232 -3.499 1.00 58.84 100 GLY A C 1
ATOM 832 O O . GLY A 1 100 ? 14.282 21.154 -3.758 1.00 58.84 100 GLY A O 1
ATOM 833 N N . GLY A 1 101 ? 12.966 22.864 -4.374 1.00 56.75 101 GLY A N 1
ATOM 834 C CA . GLY A 1 101 ? 12.447 22.304 -5.634 1.00 56.75 101 GLY A CA 1
ATOM 835 C C . GLY A 1 101 ? 13.472 21.970 -6.730 1.00 56.75 101 GLY A C 1
ATOM 836 O O . GLY A 1 101 ? 13.088 21.696 -7.863 1.00 56.75 101 GLY A O 1
ATOM 837 N N . HIS A 1 102 ? 14.773 21.958 -6.437 1.00 55.41 102 HIS A N 1
ATOM 838 C CA . HIS A 1 102 ? 15.813 21.756 -7.452 1.00 55.41 102 HIS A CA 1
ATOM 839 C C . HIS A 1 102 ? 15.965 20.305 -7.937 1.00 55.41 102 HIS A C 1
ATOM 841 O O . HIS A 1 102 ? 16.584 20.077 -8.973 1.00 55.41 102 HIS A O 1
ATOM 847 N N . ARG A 1 103 ? 15.387 19.315 -7.241 1.00 53.69 103 ARG A N 1
ATOM 848 C CA . ARG A 1 103 ? 15.412 17.891 -7.644 1.00 53.69 103 ARG A CA 1
ATOM 849 C C . ARG A 1 103 ? 14.003 17.301 -7.766 1.00 53.69 103 ARG A C 1
ATOM 851 O O . ARG A 1 103 ? 13.724 16.223 -7.257 1.00 53.69 103 ARG A O 1
ATOM 858 N N . MET A 1 104 ? 13.095 18.044 -8.399 1.00 55.97 104 MET A N 1
ATOM 859 C CA . MET A 1 104 ? 11.678 17.669 -8.544 1.00 55.97 104 MET A CA 1
ATOM 860 C C . MET A 1 104 ? 11.393 16.629 -9.634 1.00 55.97 104 MET A C 1
ATOM 862 O O . MET A 1 104 ? 10.343 15.995 -9.606 1.00 55.97 104 MET A O 1
ATOM 866 N N . LYS A 1 105 ? 12.289 16.452 -10.605 1.00 60.16 105 LYS A N 1
ATOM 867 C CA . LYS A 1 105 ? 12.127 15.449 -11.660 1.00 60.16 105 LYS A CA 1
ATOM 868 C C . LYS A 1 105 ? 13.133 14.341 -11.408 1.00 60.16 105 LYS A C 1
ATOM 870 O O . LYS A 1 105 ? 14.326 14.622 -11.290 1.00 60.16 105 LYS A O 1
ATOM 875 N N . ALA A 1 106 ? 12.652 13.100 -11.309 1.00 55.97 106 ALA A N 1
ATOM 876 C CA . ALA A 1 106 ? 13.527 11.951 -11.487 1.00 55.97 106 ALA A CA 1
ATOM 877 C C . ALA A 1 106 ? 14.293 12.195 -12.791 1.00 55.97 106 ALA A C 1
ATOM 879 O O . ALA A 1 106 ? 13.669 12.495 -13.810 1.00 55.97 106 ALA A O 1
ATOM 880 N N . ALA A 1 107 ? 15.625 12.197 -12.726 1.00 61.06 107 ALA A N 1
ATOM 881 C CA . ALA A 1 107 ? 16.423 12.386 -13.924 1.00 61.06 107 ALA A CA 1
ATOM 882 C C . ALA A 1 107 ? 16.011 11.311 -14.930 1.00 61.06 107 ALA A C 1
ATOM 884 O O . ALA A 1 107 ? 15.886 10.141 -14.551 1.00 61.06 107 ALA A O 1
ATOM 885 N N . ASP A 1 108 ? 15.786 11.710 -16.182 1.00 63.22 108 ASP A N 1
ATOM 886 C CA . ASP A 1 108 ? 15.550 10.744 -17.244 1.00 63.22 108 ASP A CA 1
ATOM 887 C C . ASP A 1 108 ? 16.703 9.745 -17.221 1.00 63.22 108 ASP A C 1
ATOM 889 O O . ASP A 1 108 ? 17.880 10.118 -17.145 1.00 63.22 108 ASP A O 1
ATOM 893 N N . TRP A 1 109 ? 16.365 8.460 -17.189 1.00 64.31 109 TRP A N 1
ATOM 894 C CA . TRP A 1 109 ? 17.379 7.426 -17.142 1.00 64.31 109 TRP A CA 1
ATOM 895 C C . TRP A 1 109 ? 18.121 7.423 -18.480 1.00 64.31 109 TRP A C 1
ATOM 897 O O . TRP A 1 109 ? 17.619 6.925 -19.485 1.00 64.31 109 TRP A O 1
ATOM 907 N N . ILE A 1 110 ? 19.313 8.021 -18.497 1.00 70.12 110 ILE A N 1
ATOM 908 C CA . ILE A 1 110 ? 20.195 8.047 -19.662 1.00 70.12 110 ILE A CA 1
ATOM 909 C C . ILE A 1 110 ? 21.182 6.885 -19.514 1.00 70.12 110 ILE A C 1
ATOM 911 O O . ILE A 1 110 ? 21.972 6.877 -18.563 1.00 70.12 110 ILE A O 1
ATOM 915 N N . PRO A 1 111 ? 21.192 5.908 -20.439 1.00 69.88 111 PRO A N 1
ATOM 916 C CA . PRO A 1 111 ? 22.227 4.887 -20.473 1.00 69.88 111 PRO A CA 1
ATOM 917 C C . PRO A 1 111 ? 23.612 5.542 -20.517 1.00 69.88 111 PRO A C 1
ATOM 919 O O . PRO A 1 111 ? 23.866 6.434 -21.330 1.00 69.88 111 PRO A O 1
ATOM 922 N N . THR A 1 112 ? 24.542 5.077 -19.685 1.00 68.56 112 THR A N 1
ATOM 923 C CA . THR A 1 112 ? 25.917 5.607 -19.612 1.00 68.56 112 THR A CA 1
ATOM 924 C C . THR A 1 112 ? 26.635 5.605 -20.964 1.00 68.56 112 THR A C 1
ATOM 926 O O . THR A 1 112 ? 27.463 6.474 -21.213 1.00 68.56 112 THR A O 1
ATOM 929 N N . LYS A 1 113 ? 26.265 4.691 -21.871 1.00 66.19 113 LYS A N 1
ATOM 930 C CA . LYS A 1 113 ? 26.814 4.582 -23.234 1.00 66.19 113 LYS A CA 1
ATOM 931 C C . LYS A 1 113 ? 26.436 5.735 -24.179 1.00 66.19 113 LYS A C 1
ATOM 933 O O . LYS A 1 113 ? 27.098 5.908 -25.193 1.00 66.19 113 LYS A O 1
ATOM 938 N N . SER A 1 114 ? 25.392 6.506 -23.877 1.00 63.62 114 SER A N 1
ATOM 939 C CA . SER A 1 114 ? 24.889 7.607 -24.724 1.00 63.62 114 SER A CA 1
ATOM 940 C C . SER A 1 114 ? 25.306 9.004 -24.250 1.00 63.62 114 SER A C 1
ATOM 942 O O . SER A 1 114 ? 24.915 10.000 -24.857 1.00 63.62 114 SER A O 1
ATOM 944 N N . ARG A 1 115 ? 26.108 9.104 -23.183 1.00 48.28 115 ARG A N 1
ATOM 945 C CA . ARG A 1 115 ? 26.613 10.383 -22.672 1.00 48.28 115 ARG A CA 1
ATOM 946 C C . ARG A 1 115 ? 27.754 10.872 -23.573 1.00 48.28 115 ARG A C 1
ATOM 948 O O . ARG A 1 115 ? 28.902 10.491 -23.373 1.00 48.28 115 ARG A O 1
ATOM 955 N N . LYS A 1 116 ? 27.434 11.667 -24.597 1.00 59.22 116 LYS A N 1
ATOM 956 C CA . LYS A 1 116 ? 28.447 12.416 -25.357 1.00 59.22 116 LYS A CA 1
ATOM 957 C C . LYS A 1 116 ? 28.946 13.579 -24.491 1.00 59.22 116 LYS A C 1
ATOM 959 O O . LYS A 1 116 ? 28.123 14.262 -23.882 1.00 59.22 116 LYS A O 1
ATOM 964 N N . TYR A 1 117 ? 30.268 13.703 -24.388 1.00 53.50 117 TYR A N 1
ATOM 965 C CA . TYR A 1 117 ? 30.964 14.834 -23.768 1.00 53.50 117 TYR A CA 1
ATOM 966 C C . TYR A 1 117 ? 30.834 16.086 -24.631 1.00 53.50 117 TYR A C 1
ATOM 968 O O . TYR A 1 117 ? 30.780 15.922 -25.873 1.00 53.50 117 TYR A O 1
#

Radius of gyration: 20.95 Å; chains: 1; bounding box: 53×44×51 Å

Sequence (117 aa):
MSKPTITRWLDGTVPINPMAEKLMLIKSLGYLPNDLRWSGFRVCEKRAIIITRSDREFSPKELESFVFWRDEHRQLVEKFGHIDQPKVYPAKENVLPFRGGHRMKAADWIPTKSRKY

Foldseek 3Di:
DDPVVVVCCVVVVDPDDVVVVVVVVCVVVCVDPPDCCCPLWDADPVQQWIQHNVRAIEHPVVVVCVVVVVVVVVVCCVVPNDDPDDDGDHYDGDDDPDDDCPPVDDPDDDPPVPDDD